Protein AF-A0A227H9G4-F1 (afdb_monomer)

Mean predicted aligned error: 2.52 Å

Nearest PDB structures (foldseek):
  1zxx-assembly1_A  TM=9.838E-01  e=1.612E-06  Lactobacillus delbrueckii subsp. bulgaricus
  4i7e-assembly1_A  TM=9.847E-01  e=2.247E-06  Geobacillus stearothermophilus
  4i4i-assembly1_C  TM=9.865E-01  e=2.566E-06  Geobacillus stearothermophilus
  4a3s-assembly1_A  TM=9.761E-01  e=2.247E-06  Bacillus subtilis
  1mto-assembly2_E  TM=9.806E-01  e=3.131E-06  Geobacillus stearothermophilus

Solvent-accessible surface area (backbone atoms only — not comparable to full-atom values): 4654 Å² total; per-residue (Å²): 100,72,46,49,31,26,37,67,47,17,36,48,72,52,43,64,42,83,47,57,79,72,77,59,60,86,45,91,85,49,84,85,60,96,48,51,71,49,92,50,80,64,60,76,41,67,72,47,42,50,48,23,51,50,42,32,55,78,70,74,51,92,80,86,87,84,88,73,60,71,79,72,78,105

Foldseek 3Di:
DKAQAQPLVSLLVLSIGDDDPVNCPPCPPPPDDPSHHHDDPCCVPPVSVVSSVVSCVVVVHPDDDDDDDPVNVD

Structure (mmCIF, N/CA/C/O backbone):
data_AF-A0A227H9G4-F1
#
_entry.id   AF-A0A227H9G4-F1
#
loop_
_atom_site.group_PDB
_atom_site.id
_atom_site.type_symbol
_atom_site.label_atom_id
_atom_site.label_alt_id
_atom_site.label_comp_id
_atom_site.label_asym_id
_atom_site.label_entity_id
_atom_site.label_seq_id
_atom_site.pdbx_PDB_ins_code
_atom_site.Cartn_x
_atom_site.Cartn_y
_atom_site.Cartn_z
_atom_site.occupancy
_atom_site.B_iso_or_equiv
_atom_site.auth_seq_id
_atom_site.auth_comp_id
_atom_site.auth_asym_id
_atom_site.auth_atom_id
_atom_site.pdbx_PDB_model_num
ATOM 1 N N . VAL A 1 1 ? -5.959 -6.029 -10.296 1.00 94.12 1 VAL A N 1
ATOM 2 C CA . VAL A 1 1 ? -5.264 -5.980 -8.987 1.00 94.12 1 VAL A CA 1
ATOM 3 C C . VAL A 1 1 ? -5.232 -4.526 -8.556 1.00 94.12 1 VAL A C 1
ATOM 5 O O . VAL A 1 1 ? -5.278 -3.672 -9.432 1.00 94.12 1 VAL A O 1
ATOM 8 N N . PHE A 1 2 ? -5.221 -4.236 -7.261 1.00 98.44 2 PHE A N 1
ATOM 9 C CA . PHE A 1 2 ? -5.077 -2.870 -6.761 1.00 98.44 2 PHE A CA 1
ATOM 10 C C . PHE A 1 2 ? -3.695 -2.687 -6.135 1.00 98.44 2 PHE A C 1
ATOM 12 O O . PHE A 1 2 ? -3.163 -3.619 -5.534 1.00 98.44 2 PHE A O 1
ATOM 19 N N . GLY A 1 3 ? -3.120 -1.504 -6.314 1.00 98.25 3 GLY A N 1
ATOM 20 C CA . GLY A 1 3 ? -1.907 -1.046 -5.654 1.00 98.25 3 GLY A CA 1
ATOM 21 C C . GLY A 1 3 ? -2.277 -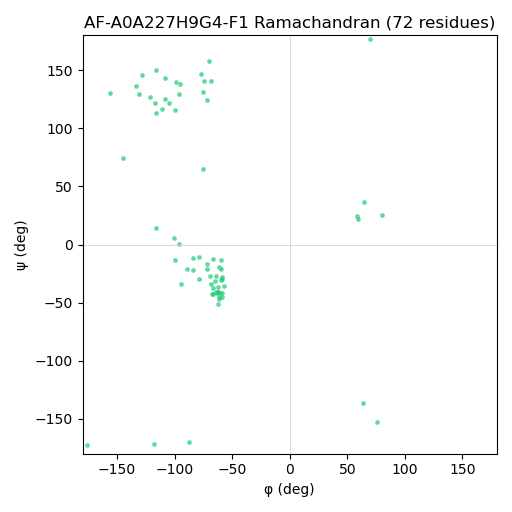0.154 -4.482 1.00 98.25 3 GLY A C 1
ATOM 22 O O . GLY A 1 3 ? -3.205 0.646 -4.585 1.00 98.25 3 GLY A O 1
ATOM 23 N N . VAL A 1 4 ? -1.555 -0.302 -3.376 1.00 98.62 4 VAL A N 1
ATOM 24 C CA . VAL A 1 4 ? -1.694 0.554 -2.196 1.00 98.62 4 VAL A CA 1
ATOM 25 C C . VAL A 1 4 ? -0.429 1.384 -2.084 1.00 98.62 4 VAL A C 1
ATOM 27 O O . VAL A 1 4 ? 0.653 0.822 -1.900 1.00 98.62 4 VAL A O 1
ATOM 30 N N . TYR A 1 5 ? -0.564 2.700 -2.211 1.00 98.56 5 TYR A N 1
ATOM 31 C CA . TYR A 1 5 ? 0.579 3.598 -2.095 1.00 98.56 5 TYR A CA 1
ATOM 32 C C . TYR A 1 5 ? 0.981 3.794 -0.632 1.00 98.56 5 TYR A C 1
ATOM 34 O O . TYR A 1 5 ? 0.140 3.768 0.257 1.00 98.56 5 TYR A O 1
ATOM 42 N N . ASP A 1 6 ? 2.271 3.978 -0.363 1.00 98.19 6 ASP A N 1
ATOM 43 C CA . ASP A 1 6 ? 2.815 4.293 0.966 1.00 98.19 6 ASP A CA 1
ATOM 44 C C . ASP A 1 6 ? 2.494 3.260 2.068 1.00 98.19 6 ASP A C 1
ATOM 46 O O . ASP A 1 6 ? 2.531 3.557 3.265 1.00 98.19 6 ASP A O 1
ATOM 50 N N . GLY A 1 7 ? 2.231 2.009 1.682 1.00 97.62 7 GLY 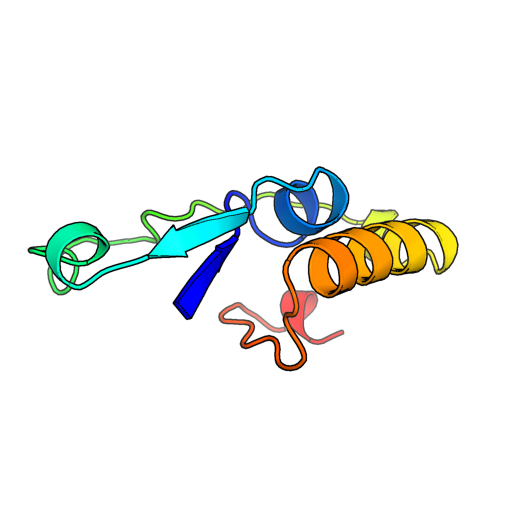A N 1
ATOM 51 C CA . GLY A 1 7 ? 1.988 0.900 2.605 1.00 97.62 7 GLY A CA 1
ATOM 52 C C . GLY A 1 7 ? 0.730 1.087 3.462 1.00 97.62 7 GLY A C 1
ATOM 53 O O . GLY A 1 7 ? -0.327 1.486 2.977 1.00 97.62 7 GLY A O 1
ATOM 54 N N . TYR A 1 8 ? 0.826 0.781 4.758 1.00 97.88 8 TYR A N 1
ATOM 55 C CA . TYR A 1 8 ? -0.328 0.832 5.663 1.00 97.88 8 TYR A CA 1
ATOM 56 C C . TYR A 1 8 ? -0.913 2.235 5.855 1.00 97.88 8 TYR A C 1
ATOM 58 O O . TYR A 1 8 ? -2.114 2.355 6.097 1.00 97.88 8 TYR A O 1
ATOM 66 N N . LEU A 1 9 ? -0.100 3.285 5.700 1.00 98.25 9 LEU A N 1
ATOM 67 C CA . LEU A 1 9 ? -0.595 4.659 5.732 1.00 98.25 9 LEU A CA 1
ATOM 68 C C . LEU A 1 9 ? -1.588 4.899 4.592 1.00 98.25 9 LEU A C 1
ATOM 70 O O . LEU A 1 9 ? -2.713 5.329 4.836 1.00 98.25 9 LEU A O 1
ATOM 74 N N . GLY A 1 10 ? -1.216 4.567 3.354 1.00 98.50 10 GLY A N 1
ATOM 75 C CA . GLY A 1 10 ? -2.135 4.737 2.234 1.00 98.50 10 GLY A CA 1
ATOM 76 C C . GLY A 1 10 ? -3.304 3.764 2.272 1.00 98.50 10 GLY A C 1
ATOM 77 O O . GLY A 1 10 ? -4.390 4.131 1.838 1.00 98.50 10 GLY A O 1
ATOM 78 N N . LEU A 1 11 ? -3.159 2.581 2.877 1.00 98.25 11 LEU A N 1
ATOM 79 C CA . LEU A 1 11 ? -4.305 1.703 3.128 1.00 98.25 11 LEU A CA 1
ATOM 80 C C . LEU A 1 11 ? -5.346 2.374 4.043 1.00 98.25 11 LEU A C 1
ATOM 82 O O . LEU A 1 11 ? -6.545 2.355 3.757 1.00 98.25 11 LEU A O 1
ATOM 86 N N . TYR A 1 12 ? -4.883 3.003 5.126 1.00 98.44 12 TYR A N 1
ATOM 87 C CA . TYR A 1 12 ? -5.714 3.759 6.066 1.00 98.44 12 TYR A CA 1
ATOM 88 C C . TYR A 1 12 ? -6.327 5.024 5.441 1.00 98.44 12 TYR A C 1
ATOM 90 O O . TYR A 1 12 ? -7.483 5.363 5.710 1.00 98.44 12 TYR A O 1
ATOM 98 N N . GLU A 1 13 ? -5.583 5.714 4.579 1.00 98.44 13 GLU A N 1
ATOM 99 C CA . GLU A 1 13 ? -6.052 6.922 3.890 1.00 98.44 13 GLU A CA 1
ATOM 100 C C . GLU A 1 13 ? -6.866 6.642 2.618 1.00 98.44 13 GLU A C 1
ATOM 102 O O . GLU A 1 13 ? -7.509 7.549 2.097 1.00 98.44 13 GLU A O 1
ATOM 107 N N . GLY A 1 14 ? -6.879 5.400 2.132 1.00 98.06 14 GLY A N 1
ATOM 108 C CA . GLY A 1 14 ? -7.593 5.012 0.915 1.00 98.06 14 GLY A CA 1
ATOM 109 C C . GLY A 1 14 ? -6.853 5.355 -0.382 1.00 98.06 14 GLY A C 1
ATOM 110 O O . GLY A 1 14 ? -7.493 5.492 -1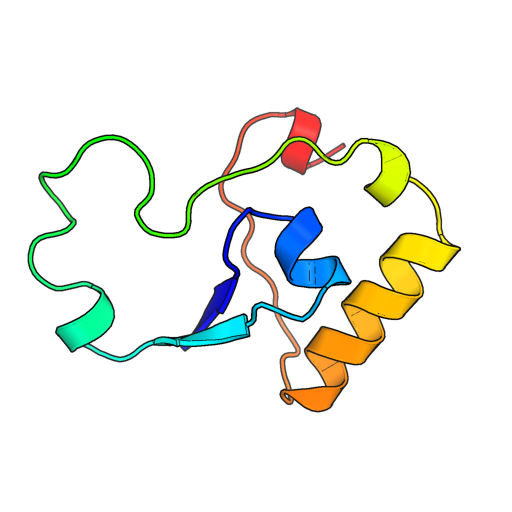.420 1.00 98.06 14 GLY A O 1
ATOM 111 N N . ARG A 1 15 ? -5.517 5.464 -0.351 1.00 98.56 15 ARG A N 1
ATOM 112 C CA . ARG A 1 15 ? -4.644 5.631 -1.530 1.00 98.56 15 ARG A CA 1
ATOM 113 C C . ARG A 1 15 ? -4.505 4.309 -2.292 1.00 98.56 15 ARG A C 1
ATOM 115 O O . ARG A 1 15 ? -3.439 3.689 -2.320 1.00 98.56 15 ARG A O 1
ATOM 122 N N . ILE A 1 16 ? -5.624 3.846 -2.836 1.00 98.56 16 ILE A N 1
ATOM 123 C CA . ILE A 1 16 ? -5.775 2.548 -3.489 1.00 98.56 16 ILE A CA 1
ATOM 124 C C . ILE A 1 16 ? -6.137 2.795 -4.949 1.00 98.56 16 ILE A C 1
ATOM 126 O O . ILE A 1 16 ? -7.161 3.407 -5.241 1.00 98.56 16 ILE A O 1
ATOM 130 N N . GLU A 1 17 ? -5.327 2.285 -5.871 1.00 98.00 17 GLU A N 1
ATOM 131 C CA . GLU A 1 17 ? -5.551 2.476 -7.305 1.00 98.00 17 GLU A CA 1
ATOM 132 C C . GLU A 1 17 ? -5.538 1.153 -8.060 1.00 98.00 17 GLU A C 1
ATOM 134 O O . GLU A 1 17 ? -4.825 0.209 -7.712 1.00 98.00 17 GLU A O 1
ATOM 139 N N . LYS A 1 18 ? -6.358 1.058 -9.110 1.00 98.00 18 LYS A N 1
ATOM 140 C CA . LYS A 1 18 ? -6.394 -0.133 -9.957 1.00 98.00 18 LYS A CA 1
ATOM 141 C C . LYS A 1 18 ? -5.117 -0.185 -10.791 1.00 98.00 18 LYS A C 1
ATOM 143 O O . LYS A 1 18 ? -4.841 0.733 -11.551 1.00 98.00 18 LYS A O 1
ATOM 148 N N . LEU A 1 19 ? -4.388 -1.289 -10.684 1.00 97.62 19 LEU A N 1
ATOM 149 C CA . LEU A 1 19 ? -3.218 -1.562 -11.507 1.00 97.62 19 LEU A CA 1
ATOM 150 C C . LEU A 1 19 ? -3.608 -2.420 -12.707 1.00 97.62 19 LEU A C 1
ATOM 152 O O . LEU A 1 19 ? -4.350 -3.407 -12.586 1.00 97.62 19 LEU A O 1
ATOM 156 N N . ASP A 1 20 ? -3.051 -2.058 -13.852 1.00 96.75 20 ASP A N 1
ATOM 157 C CA . ASP A 1 20 ? -3.109 -2.817 -15.087 1.00 96.75 20 ASP A CA 1
ATOM 158 C C . ASP A 1 20 ? -1.704 -3.242 -15.538 1.00 96.75 20 ASP A C 1
ATOM 160 O O . ASP A 1 20 ? -0.713 -3.126 -14.813 1.00 96.75 20 ASP A O 1
ATOM 164 N N . ARG A 1 21 ? -1.620 -3.796 -16.748 1.00 95.62 21 ARG A N 1
ATOM 165 C CA . ARG A 1 21 ? -0.364 -4.302 -17.303 1.00 95.62 21 ARG A CA 1
ATOM 166 C C . ARG A 1 21 ? 0.667 -3.193 -17.547 1.00 95.62 21 ARG A C 1
ATOM 1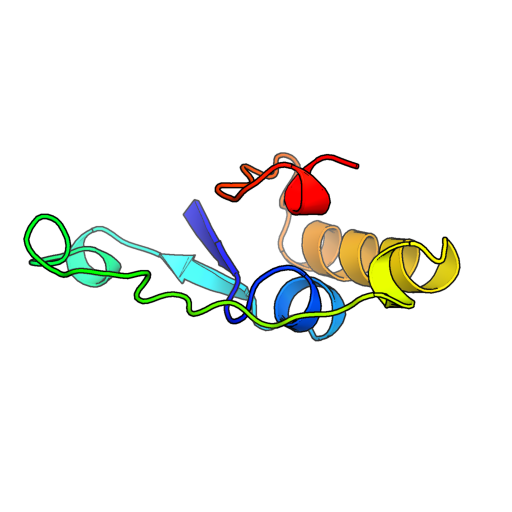68 O O . ARG A 1 21 ? 1.861 -3.460 -17.462 1.00 95.62 21 ARG A O 1
ATOM 175 N N . SER A 1 22 ? 0.214 -1.981 -17.859 1.00 95.31 22 SER A N 1
ATOM 176 C CA . SER A 1 22 ? 1.070 -0.814 -18.080 1.00 95.31 22 SER A CA 1
ATOM 177 C C . SER A 1 22 ? 1.549 -0.195 -16.769 1.00 95.31 22 SER A C 1
ATOM 179 O O . SER A 1 22 ? 2.676 0.279 -16.702 1.00 95.31 22 SER A O 1
ATOM 181 N N . SER A 1 23 ? 0.768 -0.298 -15.687 1.00 94.75 23 SER A N 1
ATOM 182 C CA . SER A 1 23 ? 1.170 0.205 -14.364 1.00 94.75 23 SER A CA 1
ATOM 183 C C . SER A 1 23 ? 2.453 -0.445 -13.825 1.00 94.75 23 SER A C 1
ATOM 185 O O . SER A 1 23 ? 3.109 0.117 -12.954 1.00 94.75 23 SER A O 1
ATOM 187 N N . VAL A 1 24 ? 2.808 -1.631 -14.329 1.00 94.19 24 VAL A N 1
ATOM 188 C CA . VAL A 1 24 ? 3.985 -2.412 -13.914 1.00 94.19 24 VAL A CA 1
ATOM 189 C C . VAL A 1 24 ? 5.011 -2.596 -15.039 1.00 94.19 24 VAL A C 1
ATOM 191 O O . VAL A 1 24 ? 5.905 -3.436 -14.927 1.00 94.19 24 VAL A O 1
ATOM 194 N N . SER A 1 25 ? 4.917 -1.841 -16.139 1.00 94.50 25 SER A N 1
ATOM 195 C CA . SER A 1 25 ? 5.934 -1.906 -17.194 1.00 94.50 25 SER A CA 1
ATOM 196 C C . SER A 1 25 ? 7.267 -1.330 -16.709 1.00 94.50 25 SER A C 1
ATOM 198 O O . SER A 1 25 ? 7.309 -0.326 -15.998 1.00 94.50 25 SER A O 1
ATOM 200 N N . ASP A 1 26 ? 8.369 -1.971 -17.098 1.00 93.31 26 ASP A N 1
ATOM 201 C CA . ASP A 1 26 ? 9.742 -1.540 -16.798 1.00 93.31 26 ASP A CA 1
ATOM 202 C C . ASP A 1 26 ? 10.089 -1.417 -15.303 1.00 93.31 26 ASP A C 1
ATOM 204 O O . ASP A 1 26 ? 11.039 -0.722 -14.939 1.00 93.31 26 ASP A O 1
ATOM 208 N N . VAL A 1 27 ? 9.350 -2.090 -14.411 1.00 94.94 27 VAL A N 1
ATOM 209 C CA . VAL A 1 27 ? 9.632 -2.058 -12.961 1.00 94.94 27 VAL A CA 1
ATOM 210 C C . VAL A 1 27 ? 10.606 -3.144 -12.502 1.00 94.94 27 VAL A C 1
ATOM 212 O O . VAL A 1 27 ? 11.244 -2.970 -11.473 1.00 94.94 27 VAL A O 1
ATOM 215 N N . ILE A 1 28 ? 10.780 -4.232 -13.267 1.00 94.69 28 ILE A N 1
ATOM 216 C CA . ILE A 1 28 ? 11.582 -5.402 -12.848 1.00 94.69 28 ILE A CA 1
ATOM 217 C C . ILE A 1 28 ? 13.054 -5.069 -12.553 1.00 94.69 28 ILE A C 1
ATOM 219 O O . ILE A 1 28 ? 13.664 -5.689 -11.690 1.00 94.69 28 ILE A O 1
ATOM 223 N N . ASN A 1 29 ? 13.607 -4.065 -13.240 1.00 95.19 29 ASN A N 1
ATOM 224 C CA . ASN A 1 29 ? 14.996 -3.628 -13.084 1.00 95.19 29 ASN A CA 1
ATOM 225 C C . ASN A 1 29 ? 15.133 -2.366 -12.211 1.00 95.19 29 ASN A C 1
ATOM 227 O O . ASN A 1 29 ? 16.222 -1.798 -12.123 1.00 95.19 29 ASN A O 1
ATOM 231 N N . LYS A 1 30 ? 14.041 -1.883 -11.600 1.00 94.56 30 LYS A N 1
ATOM 232 C CA . LYS A 1 30 ? 14.053 -0.696 -10.736 1.00 94.56 30 LYS A CA 1
ATOM 233 C C . LYS A 1 30 ? 14.181 -1.123 -9.277 1.00 94.56 30 LYS A C 1
ATOM 235 O O . LYS A 1 30 ? 13.430 -1.967 -8.802 1.00 94.56 30 LYS A O 1
ATOM 240 N N . GLY A 1 31 ? 15.131 -0.519 -8.566 1.00 95.44 31 GLY A N 1
ATOM 241 C CA . GLY A 1 31 ? 15.267 -0.706 -7.124 1.00 95.44 31 GLY A CA 1
ATOM 242 C C . GLY A 1 31 ? 14.129 -0.044 -6.342 1.00 95.44 31 GLY A C 1
ATOM 243 O O . GLY A 1 31 ? 13.504 0.908 -6.811 1.00 95.44 31 GLY A O 1
ATOM 244 N N . GLY A 1 32 ? 13.899 -0.526 -5.120 1.00 95.69 32 GLY A N 1
ATOM 245 C CA . GLY A 1 32 ? 12.836 -0.027 -4.247 1.00 95.69 32 GLY A CA 1
ATOM 246 C C . GLY A 1 32 ? 11.447 -0.521 -4.657 1.00 95.69 32 GLY A C 1
ATOM 247 O O . GLY A 1 32 ? 11.298 -1.595 -5.233 1.00 95.69 32 GLY A O 1
ATOM 248 N N . THR A 1 33 ? 10.418 0.259 -4.328 1.00 96.38 33 THR A N 1
ATOM 249 C CA . THR A 1 33 ? 9.024 -0.009 -4.703 1.00 96.38 33 THR A CA 1
ATOM 250 C C . THR A 1 33 ? 8.408 1.247 -5.305 1.00 96.38 33 THR A C 1
ATOM 252 O O . THR A 1 33 ? 8.480 2.323 -4.712 1.00 96.38 33 THR A O 1
ATOM 255 N N . PHE A 1 34 ? 7.784 1.124 -6.479 1.00 96.31 34 PHE A N 1
ATOM 256 C CA . PHE A 1 34 ? 7.099 2.248 -7.127 1.00 96.31 34 PHE A CA 1
ATOM 257 C C . PHE A 1 34 ? 5.799 2.645 -6.409 1.00 96.31 34 PHE A C 1
ATOM 259 O O . PHE A 1 34 ? 5.301 3.746 -6.617 1.00 96.31 34 PHE A O 1
ATOM 266 N N . LEU A 1 35 ? 5.267 1.766 -5.554 1.00 97.94 35 LEU A N 1
ATOM 267 C CA . LEU A 1 35 ? 4.129 2.070 -4.686 1.00 97.94 35 LEU A CA 1
ATOM 268 C C . LEU A 1 35 ? 4.549 2.893 -3.457 1.00 97.94 35 LEU A C 1
ATOM 270 O O . LEU A 1 35 ? 3.697 3.402 -2.741 1.00 97.94 35 LEU A O 1
ATOM 274 N N . GLY A 1 36 ? 5.850 3.037 -3.193 1.00 97.25 36 GLY A N 1
ATOM 275 C CA . GLY A 1 36 ? 6.340 3.673 -1.974 1.00 97.25 36 GLY A CA 1
ATOM 276 C C . GLY A 1 36 ? 6.083 2.838 -0.714 1.00 97.25 36 GLY A C 1
ATOM 277 O O . GLY A 1 36 ? 5.503 1.751 -0.742 1.00 97.25 36 GLY A O 1
ATOM 278 N N . SER A 1 37 ? 6.565 3.345 0.417 1.00 97.00 37 SER A N 1
ATOM 279 C CA . SER A 1 37 ? 6.348 2.757 1.740 1.00 97.00 37 SER A CA 1
ATOM 280 C C . SER A 1 37 ? 6.506 3.836 2.806 1.00 97.00 37 SER A C 1
ATOM 282 O O . SER A 1 37 ? 7.533 4.517 2.821 1.00 97.00 37 SER A O 1
ATOM 284 N N . ALA A 1 38 ? 5.554 3.956 3.729 1.00 96.56 38 ALA A N 1
ATOM 285 C CA . ALA A 1 38 ? 5.664 4.840 4.885 1.00 96.56 38 ALA A CA 1
ATOM 286 C C . ALA A 1 38 ? 5.679 4.042 6.194 1.00 96.56 38 ALA A C 1
ATOM 288 O O . ALA A 1 38 ? 5.071 2.974 6.304 1.00 96.56 38 ALA A O 1
ATOM 289 N N . ARG A 1 39 ? 6.361 4.575 7.217 1.00 95.31 39 ARG A N 1
ATOM 290 C CA . ARG A 1 39 ? 6.188 4.070 8.584 1.00 95.31 39 ARG A CA 1
ATOM 291 C C . ARG A 1 39 ? 4.859 4.577 9.126 1.00 95.31 39 ARG A C 1
ATOM 293 O O . ARG A 1 39 ? 4.601 5.772 9.066 1.00 95.31 39 ARG A O 1
ATOM 300 N N . PHE A 1 40 ? 4.072 3.674 9.699 1.00 96.44 40 PHE A N 1
ATOM 301 C CA . PHE A 1 40 ? 2.786 4.015 10.302 1.00 96.44 40 PHE A CA 1
ATOM 302 C C . PHE A 1 40 ? 2.518 3.154 11.549 1.00 96.44 40 PHE A C 1
ATOM 304 O O . PHE A 1 40 ? 1.773 2.175 11.481 1.00 96.44 40 PHE A O 1
ATOM 311 N N . PRO A 1 41 ? 3.195 3.436 12.682 1.00 94.62 41 PRO A N 1
ATOM 312 C CA . PRO A 1 41 ? 3.072 2.647 13.913 1.00 94.62 41 PRO A CA 1
ATOM 313 C C . PRO A 1 41 ? 1.645 2.566 14.471 1.00 94.62 41 PRO A C 1
ATOM 315 O O . PRO A 1 41 ? 1.288 1.579 15.115 1.00 94.62 41 PRO A O 1
ATOM 318 N N . GLU A 1 42 ? 0.826 3.582 14.204 1.00 96.12 42 GLU A N 1
ATOM 319 C CA . GLU A 1 42 ? -0.578 3.678 14.601 1.00 96.12 42 GLU A CA 1
ATOM 320 C C . GLU A 1 42 ? -1.428 2.558 13.997 1.00 96.12 42 GLU A C 1
ATOM 322 O O . GLU A 1 42 ? -2.462 2.217 14.560 1.00 96.12 42 GLU A O 1
ATOM 327 N N . PHE A 1 43 ? -0.967 1.901 12.925 1.00 96.06 43 PHE A N 1
ATOM 328 C CA . PHE A 1 43 ? -1.647 0.749 12.325 1.00 96.06 43 PHE A CA 1
ATOM 329 C C . PHE A 1 43 ? -1.817 -0.447 13.279 1.00 96.06 43 PHE A C 1
ATOM 331 O O . PHE A 1 43 ? -2.589 -1.361 13.005 1.00 96.06 43 PHE A O 1
ATOM 338 N N . LYS A 1 44 ? -1.122 -0.455 14.422 1.00 93.94 44 LYS A N 1
ATOM 339 C CA . LYS A 1 44 ? -1.326 -1.451 15.485 1.00 93.94 44 LYS A CA 1
ATOM 340 C C . LYS A 1 44 ? -2.644 -1.260 16.243 1.00 93.94 44 LYS A C 1
ATOM 342 O O . LYS A 1 44 ? -3.119 -2.210 16.865 1.00 93.94 44 LYS A O 1
ATOM 347 N N . GLN A 1 45 ? -3.222 -0.061 16.204 1.00 97.06 45 GLN A N 1
ATOM 348 C CA . GLN A 1 45 ? -4.491 0.267 16.855 1.00 97.06 45 GLN A CA 1
ATOM 349 C C . GLN A 1 45 ? -5.661 -0.342 16.072 1.00 97.06 45 GLN A C 1
ATOM 351 O O . GLN A 1 45 ? -5.655 -0.372 14.838 1.00 97.06 45 GLN A O 1
ATOM 356 N N . VAL A 1 46 ? -6.663 -0.863 16.781 1.00 97.38 46 VAL A N 1
ATOM 357 C CA . VAL A 1 46 ? -7.784 -1.588 16.159 1.00 97.38 46 VAL A CA 1
ATOM 358 C C . VAL A 1 46 ? -8.624 -0.641 15.310 1.00 97.38 46 VAL A C 1
ATOM 360 O O . VAL A 1 46 ? -8.922 -0.958 14.163 1.00 97.38 46 VAL A O 1
ATOM 363 N N . GLU A 1 47 ? -8.888 0.553 15.821 1.00 97.81 47 GLU A N 1
ATOM 364 C CA . GLU A 1 47 ? -9.708 1.596 15.204 1.00 97.81 47 GLU A CA 1
ATOM 365 C C . GLU A 1 47 ? -9.097 2.066 13.872 1.00 97.81 47 GLU A C 1
ATOM 367 O O . GLU A 1 47 ? -9.789 2.316 12.884 1.00 97.81 47 GLU A O 1
ATOM 372 N N . VAL A 1 48 ? -7.763 2.124 13.811 1.00 97.81 48 VAL A N 1
ATOM 373 C CA . VAL A 1 48 ? -7.020 2.452 12.586 1.00 97.81 48 VAL A CA 1
ATOM 374 C C . VAL A 1 48 ? -7.177 1.338 11.548 1.00 97.81 48 VAL A C 1
ATOM 376 O O . VAL A 1 48 ? -7.417 1.613 10.368 1.00 97.81 48 VAL A O 1
ATOM 379 N N . ARG A 1 49 ? -7.094 0.070 11.967 1.00 97.31 49 ARG A N 1
ATOM 380 C CA . ARG A 1 49 ? -7.290 -1.076 11.064 1.00 97.31 49 ARG A CA 1
ATOM 381 C C . ARG A 1 49 ? -8.727 -1.197 10.578 1.00 97.31 49 ARG A C 1
ATOM 383 O O . ARG A 1 49 ? -8.928 -1.568 9.426 1.00 97.31 49 ARG A O 1
ATOM 390 N N . GLU A 1 50 ? -9.713 -0.848 11.396 1.00 98.25 50 GLU A N 1
ATOM 391 C CA . GLU A 1 50 ? -11.120 -0.830 10.986 1.00 98.25 50 GLU A CA 1
ATOM 392 C C . GLU A 1 50 ? -11.343 0.121 9.807 1.00 98.25 50 GLU A C 1
ATOM 394 O O . GLU A 1 50 ? -11.911 -0.289 8.794 1.00 98.25 50 GLU A O 1
ATOM 399 N N . LYS A 1 51 ? -10.777 1.335 9.854 1.00 98.44 51 LYS A N 1
ATOM 400 C CA . LYS A 1 51 ? -10.843 2.272 8.719 1.00 98.44 51 LYS A CA 1
ATOM 401 C C . LYS A 1 51 ? -10.156 1.725 7.461 1.00 98.44 51 LYS A C 1
ATOM 403 O O . LYS A 1 51 ? -10.670 1.871 6.352 1.00 98.44 51 LYS A O 1
ATOM 408 N N . ALA A 1 52 ? -9.007 1.068 7.611 1.00 98.06 52 ALA A N 1
ATOM 409 C CA . ALA A 1 52 ? -8.325 0.407 6.498 1.00 98.06 52 ALA A CA 1
ATOM 410 C C . ALA A 1 52 ? -9.173 -0.728 5.885 1.00 98.06 52 ALA A C 1
ATOM 412 O O . ALA A 1 52 ? -9.263 -0.845 4.662 1.00 98.06 52 ALA A O 1
ATOM 413 N N . ILE A 1 53 ? -9.851 -1.524 6.719 1.00 98.25 53 ILE A N 1
ATOM 414 C CA . ILE A 1 53 ? -10.787 -2.573 6.283 1.00 98.25 53 ILE A CA 1
ATOM 415 C C . ILE A 1 53 ? -11.976 -1.964 5.535 1.00 98.25 53 ILE A C 1
ATOM 417 O O . ILE A 1 53 ? -12.387 -2.495 4.503 1.00 98.25 53 ILE A O 1
ATOM 421 N N . GLU A 1 54 ? -12.530 -0.847 6.006 1.00 98.38 54 GLU A N 1
ATOM 422 C CA . GLU A 1 54 ? -13.589 -0.134 5.285 1.00 98.38 54 GLU A CA 1
ATOM 423 C C . GLU A 1 54 ? -13.133 0.309 3.894 1.00 98.38 54 GLU A C 1
ATOM 425 O O . GLU A 1 54 ? -13.883 0.162 2.929 1.00 98.38 54 GLU A O 1
ATOM 430 N N . ASN A 1 55 ? -11.904 0.811 3.764 1.00 98.50 55 ASN A N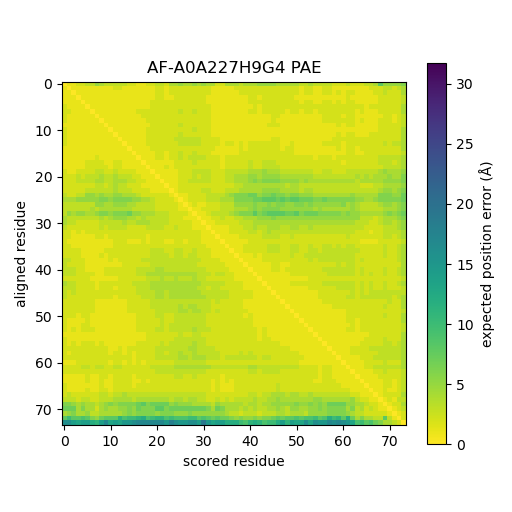 1
ATOM 431 C CA . ASN A 1 55 ? -11.355 1.198 2.466 1.00 98.50 55 ASN A CA 1
ATOM 432 C C . ASN A 1 55 ? -11.207 -0.003 1.525 1.00 98.50 55 ASN A C 1
ATOM 434 O O . ASN A 1 55 ? -11.559 0.113 0.352 1.00 98.50 55 ASN A O 1
ATOM 438 N N . LEU A 1 56 ? -10.766 -1.163 2.021 1.00 98.44 56 LEU A N 1
ATOM 439 C CA . LEU A 1 56 ? -10.725 -2.401 1.229 1.00 98.44 56 LEU A CA 1
ATOM 440 C C . LEU A 1 56 ? -12.126 -2.818 0.760 1.00 98.44 56 LEU A C 1
ATOM 442 O O . LEU A 1 56 ? -12.329 -3.072 -0.428 1.00 98.44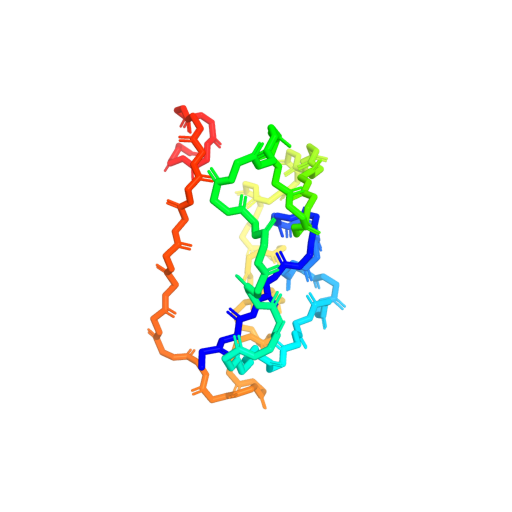 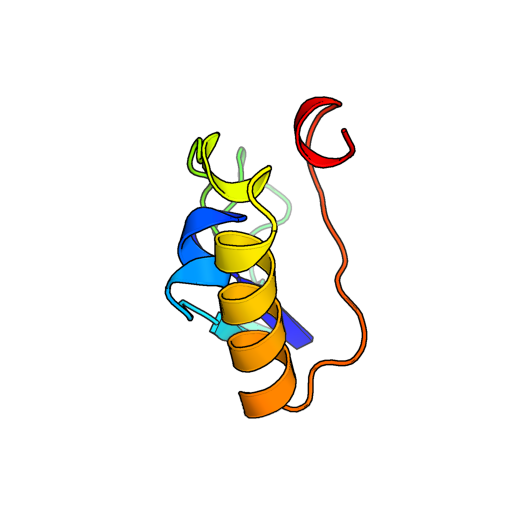56 LEU A O 1
ATOM 446 N N . LYS A 1 57 ? -13.113 -2.800 1.665 1.00 98.12 57 LYS A N 1
ATOM 447 C CA . LYS A 1 57 ? -14.514 -3.134 1.353 1.00 98.12 57 LYS A CA 1
ATOM 448 C C . LYS A 1 57 ? -15.117 -2.197 0.307 1.00 98.12 57 LYS A C 1
ATOM 450 O O . LYS A 1 57 ? -15.785 -2.671 -0.606 1.00 98.12 57 LYS A O 1
ATOM 455 N N . LYS A 1 58 ? -14.846 -0.888 0.387 1.00 97.88 58 LYS A N 1
ATOM 456 C CA . LYS A 1 58 ? -15.301 0.106 -0.609 1.00 97.88 58 LYS A CA 1
ATOM 457 C C . LYS A 1 58 ? -14.803 -0.200 -2.024 1.00 97.88 58 LYS A C 1
ATOM 459 O O . LYS A 1 58 ? -15.487 0.132 -2.985 1.00 97.88 58 LYS A O 1
ATOM 464 N N . HIS A 1 59 ? -13.644 -0.846 -2.149 1.00 97.50 59 HIS A N 1
ATOM 465 C CA . HIS A 1 59 ? -13.062 -1.249 -3.432 1.00 97.50 59 HIS A CA 1
ATOM 466 C C . HIS A 1 59 ? -13.382 -2.704 -3.820 1.00 97.50 59 HIS A C 1
ATOM 468 O O . HIS A 1 59 ? -12.934 -3.156 -4.873 1.00 97.50 59 HIS A O 1
ATOM 474 N N . GLY A 1 60 ? -14.142 -3.440 -2.997 1.00 97.56 60 GLY A N 1
ATOM 475 C CA . GLY A 1 60 ? -14.443 -4.858 -3.217 1.00 97.56 60 GLY A CA 1
ATOM 476 C C . GLY A 1 60 ? -13.203 -5.755 -3.157 1.00 97.56 60 GLY A C 1
ATOM 477 O O . GLY A 1 60 ? -13.071 -6.670 -3.966 1.00 97.56 60 GLY A O 1
ATOM 478 N N . ILE A 1 61 ? -12.253 -5.446 -2.267 1.00 98.31 61 ILE A N 1
ATOM 479 C CA . ILE A 1 61 ? -11.001 -6.196 -2.109 1.00 98.31 61 ILE A CA 1
ATOM 480 C C . ILE A 1 61 ? -11.118 -7.150 -0.916 1.00 98.31 61 ILE A C 1
ATOM 482 O O . ILE A 1 61 ? -11.182 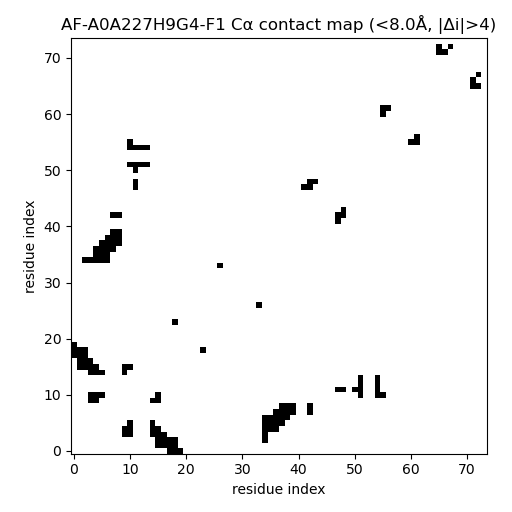-6.705 0.228 1.00 98.31 61 ILE A O 1
ATOM 486 N N . ASP A 1 62 ? -11.061 -8.455 -1.189 1.00 97.31 62 ASP A N 1
ATOM 487 C CA . ASP A 1 62 ? -11.173 -9.511 -0.167 1.00 97.31 62 ASP A CA 1
ATOM 488 C C . ASP A 1 62 ? -9.822 -10.101 0.269 1.00 97.31 62 ASP A C 1
ATOM 490 O O . ASP A 1 62 ? -9.737 -10.820 1.263 1.00 97.31 62 ASP A O 1
ATOM 494 N N . ALA A 1 63 ? -8.754 -9.814 -0.478 1.00 97.50 63 ALA A N 1
ATOM 495 C CA . ALA A 1 63 ? -7.422 -10.351 -0.233 1.00 97.50 63 ALA A CA 1
ATOM 496 C C . ALA A 1 63 ? -6.362 -9.249 -0.310 1.00 97.50 63 ALA A C 1
ATOM 498 O O . ALA A 1 63 ? -6.364 -8.429 -1.230 1.00 97.50 63 ALA A O 1
ATOM 499 N N . LEU A 1 64 ? -5.428 -9.268 0.641 1.00 97.38 64 LEU A N 1
ATOM 500 C CA . LEU A 1 64 ? -4.309 -8.336 0.729 1.00 97.38 64 LEU A CA 1
ATOM 501 C C . LEU A 1 64 ? -2.991 -9.116 0.698 1.00 97.38 64 LEU A C 1
ATOM 503 O O . LEU A 1 64 ? -2.787 -10.027 1.496 1.00 97.38 64 LEU A O 1
ATOM 507 N N . VAL A 1 65 ? -2.091 -8.735 -0.209 1.00 97.94 65 VAL A N 1
ATOM 508 C CA . VAL A 1 65 ? -0.711 -9.235 -0.244 1.00 97.94 65 VAL A CA 1
ATOM 509 C C . VAL A 1 65 ? 0.196 -8.134 0.283 1.00 97.94 65 VAL A C 1
ATOM 511 O O . VAL A 1 65 ? 0.221 -7.036 -0.270 1.00 97.94 65 VAL A O 1
ATOM 514 N N . VAL A 1 66 ? 0.940 -8.431 1.346 1.00 97.19 66 VAL A N 1
ATOM 515 C CA . VAL A 1 66 ? 1.883 -7.496 1.965 1.00 97.19 66 VAL A CA 1
ATOM 516 C C . VAL A 1 66 ? 3.302 -7.961 1.661 1.00 97.19 66 VAL A C 1
ATOM 518 O O . VAL A 1 66 ? 3.657 -9.102 1.946 1.00 97.19 66 VAL A O 1
ATOM 521 N N . ILE A 1 67 ? 4.111 -7.076 1.079 1.00 96.94 67 ILE A N 1
ATOM 522 C CA . ILE A 1 67 ? 5.528 -7.317 0.793 1.00 96.94 67 ILE A CA 1
ATOM 523 C C . ILE A 1 67 ? 6.331 -6.326 1.632 1.00 96.94 67 ILE A C 1
ATOM 525 O O . ILE A 1 67 ? 6.243 -5.117 1.423 1.00 96.94 67 ILE A O 1
ATOM 529 N N . GLY A 1 68 ? 7.089 -6.832 2.598 1.00 95.12 68 GLY A N 1
ATOM 530 C CA . GLY A 1 68 ? 7.839 -6.014 3.546 1.00 95.12 68 GLY A CA 1
ATOM 531 C C . GLY A 1 68 ? 8.700 -6.863 4.477 1.00 95.12 68 GLY A C 1
ATOM 532 O O . GLY A 1 68 ? 8.828 -8.069 4.279 1.00 95.12 68 GLY A O 1
ATOM 533 N N . GLY A 1 69 ? 9.308 -6.221 5.474 1.00 93.44 69 GLY A N 1
ATOM 534 C CA . GLY A 1 69 ? 10.064 -6.905 6.531 1.00 93.44 69 GLY A CA 1
ATOM 535 C C . GLY A 1 69 ? 9.181 -7.328 7.709 1.00 93.44 69 GLY A C 1
ATOM 536 O O . GLY A 1 69 ? 7.961 -7.184 7.664 1.00 93.44 69 GLY A O 1
ATOM 537 N N . ASP A 1 70 ? 9.795 -7.773 8.806 1.00 89.94 70 ASP A N 1
ATOM 538 C CA . ASP A 1 70 ? 9.076 -8.345 9.959 1.00 89.94 70 ASP A CA 1
ATOM 539 C C . ASP A 1 70 ? 8.029 -7.400 10.570 1.00 89.94 70 ASP A C 1
ATOM 541 O O . ASP A 1 70 ? 6.947 -7.822 10.971 1.00 89.94 70 ASP A O 1
ATOM 545 N N . GLY A 1 71 ? 8.309 -6.093 10.586 1.00 84.31 71 GLY A N 1
ATOM 546 C CA . GLY A 1 71 ? 7.368 -5.081 11.078 1.00 84.31 71 GLY A CA 1
ATOM 547 C C . GLY A 1 71 ? 6.107 -4.914 10.223 1.00 84.31 71 GLY A C 1
ATOM 548 O O . GLY A 1 71 ? 5.175 -4.248 10.657 1.00 84.31 71 GLY A O 1
ATOM 549 N N . SER A 1 72 ? 6.070 -5.483 9.015 1.00 88.62 72 SER A N 1
ATOM 550 C CA . SER A 1 72 ? 4.867 -5.532 8.182 1.00 88.62 72 SER A CA 1
ATOM 551 C C . SER A 1 72 ? 3.957 -6.71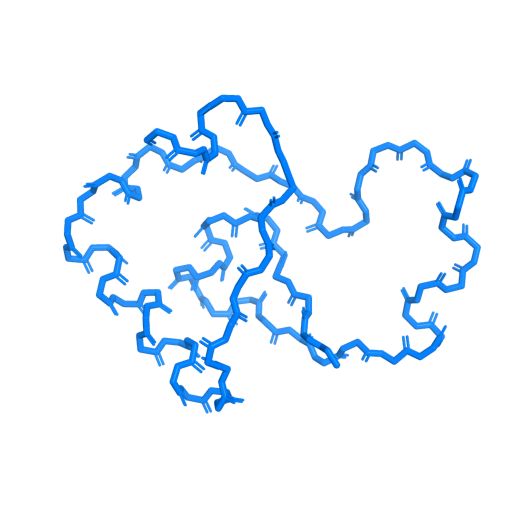0 8.537 1.00 88.62 72 SER A C 1
ATOM 553 O O . SER A 1 72 ? 2.772 -6.651 8.222 1.00 88.62 72 SER A O 1
ATOM 555 N N . TYR A 1 73 ? 4.496 -7.754 9.173 1.00 83.75 73 TYR A N 1
ATOM 556 C CA . TYR A 1 73 ? 3.756 -8.946 9.593 1.00 83.75 73 TYR A CA 1
ATOM 557 C C . TYR A 1 73 ? 3.269 -8.870 11.051 1.00 83.75 73 TYR A C 1
ATOM 559 O O . TYR A 1 73 ? 2.203 -9.400 11.357 1.00 83.75 73 TYR A O 1
ATOM 567 N N . MET A 1 74 ? 4.049 -8.231 11.934 1.00 60.38 74 MET A N 1
ATOM 568 C CA . MET A 1 74 ? 3.800 -8.154 13.385 1.00 60.38 74 MET A CA 1
ATOM 569 C C . MET A 1 74 ? 2.817 -7.067 13.829 1.00 60.38 74 MET A C 1
ATOM 571 O O . MET A 1 74 ? 2.882 -5.934 13.300 1.00 60.38 74 MET A O 1
#

Secondary structure (DSSP, 8-state):
-EEETTTHHHHHHT-EEE--TTTTTT-TT-SS-TT-----GGGGSHHHHHHHHHHHHHTT-------S-HHHH-

Organism: Vibrio parahaemolyticus (NCBI:txid670)

Sequence (74 aa):
VFGVYDGYLGLYEGRIEKLDRSSVSDVINKGGTFLGSARFPEFKQVEVREKAIENLKKHGIDALVVIGGDGSYM

pLDDT: mean 95.89, std 5.02, range [60.38, 98.62]

InterPro domains:
  IPR000023 Phosphofructokinase domain [PF00365] (1-73)
  IPR035966 Phosphofructokinase superfamily [SSF53784] (1-73)

Radius of gyration: 12.75 Å; Cα contacts (8 Å, |Δi|>4): 73; chains: 1; bounding box: 31×17×35 Å